Protein AF-A0A257SHJ7-F1 (afdb_monomer)

Secondary structure (DSSP, 8-state):
-EEEEEE--SSSS-EEEEEEGGGBTTB-HHHHHHHHHHHHHHHSSPPPHHHHHHHHHHHHHHHHHTT-

Mean predicted aligned error: 3.33 Å

Structure (mmCIF, N/CA/C/O backbone):
data_AF-A0A257SHJ7-F1
#
_entry.id   AF-A0A257SHJ7-F1
#
loop_
_atom_site.group_PDB
_atom_site.id
_atom_site.type_symbol
_atom_site.label_atom_id
_atom_site.label_alt_id
_atom_site.label_comp_id
_atom_site.label_asym_id
_atom_site.label_entity_id
_atom_site.label_seq_id
_atom_site.pdbx_PDB_ins_code
_atom_site.Cartn_x
_atom_site.Cartn_y
_atom_site.Cartn_z
_atom_site.occupancy
_atom_site.B_iso_or_equiv
_atom_site.auth_seq_id
_atom_site.auth_comp_id
_atom_site.auth_asym_id
_atom_site.auth_atom_id
_atom_site.pdbx_PDB_model_num
ATOM 1 N N . MET A 1 1 ? 14.688 -11.941 0.441 1.00 82.19 1 MET A N 1
ATOM 2 C CA . MET A 1 1 ? 14.955 -10.645 1.101 1.00 82.19 1 MET A CA 1
ATOM 3 C C . MET A 1 1 ? 13.692 -9.789 1.054 1.00 82.19 1 MET A C 1
ATOM 5 O O . MET A 1 1 ? 12.783 -10.103 0.284 1.00 82.19 1 MET A O 1
ATOM 9 N N . THR A 1 2 ? 13.601 -8.771 1.905 1.00 95.00 2 THR A N 1
ATOM 10 C CA . THR A 1 2 ? 12.469 -7.831 1.992 1.00 95.00 2 THR A CA 1
ATOM 11 C C . THR A 1 2 ? 13.000 -6.410 2.107 1.00 95.00 2 THR A C 1
ATOM 13 O O . THR A 1 2 ? 14.047 -6.221 2.723 1.00 95.00 2 THR A O 1
ATOM 16 N N . TRP A 1 3 ? 12.248 -5.429 1.620 1.00 95.44 3 TRP A N 1
ATOM 17 C CA . TRP A 1 3 ? 12.525 -4.007 1.827 1.00 95.44 3 TRP A CA 1
ATOM 18 C C . TRP A 1 3 ? 11.382 -3.336 2.595 1.00 95.44 3 TRP A C 1
ATOM 20 O O . TRP A 1 3 ? 10.291 -3.900 2.719 1.00 95.44 3 TRP A O 1
ATOM 30 N N . ILE A 1 4 ? 11.652 -2.166 3.175 1.00 95.75 4 ILE A N 1
ATOM 31 C CA . ILE A 1 4 ? 10.686 -1.406 3.977 1.00 95.75 4 ILE A CA 1
ATOM 32 C C . ILE A 1 4 ? 10.037 -0.348 3.091 1.00 95.75 4 ILE A C 1
ATOM 34 O O . ILE A 1 4 ? 10.739 0.456 2.490 1.00 95.75 4 ILE A O 1
ATOM 38 N N . CYS A 1 5 ? 8.709 -0.332 3.058 1.00 94.88 5 CYS A N 1
ATOM 39 C CA . CYS A 1 5 ? 7.916 0.698 2.399 1.00 94.88 5 CYS A CA 1
ATOM 40 C C . CYS A 1 5 ? 6.982 1.340 3.426 1.00 94.88 5 CYS A C 1
ATOM 42 O O . CYS A 1 5 ? 6.432 0.641 4.286 1.00 94.88 5 CYS A O 1
ATOM 44 N N . GLY A 1 6 ? 6.805 2.658 3.354 1.00 93.69 6 GLY A N 1
ATOM 45 C CA . GLY A 1 6 ? 5.899 3.384 4.235 1.00 93.69 6 GLY A CA 1
ATOM 46 C C . GLY A 1 6 ? 4.978 4.370 3.529 1.00 93.69 6 GLY A C 1
ATOM 47 O O . GLY A 1 6 ? 5.082 4.613 2.332 1.00 93.69 6 GLY A O 1
ATOM 48 N N . TYR A 1 7 ? 4.037 4.916 4.296 1.00 93.38 7 TYR A N 1
ATOM 49 C CA . TYR A 1 7 ? 3.172 6.024 3.899 1.00 93.38 7 TYR A CA 1
ATOM 50 C C . TYR A 1 7 ? 2.778 6.862 5.123 1.00 93.38 7 TYR A C 1
ATOM 52 O O . TYR A 1 7 ? 2.766 6.377 6.256 1.00 93.38 7 TYR A O 1
ATOM 60 N N . ARG A 1 8 ? 2.414 8.133 4.911 1.00 89.44 8 ARG A N 1
ATOM 61 C CA . ARG A 1 8 ? 1.880 8.982 5.988 1.00 89.44 8 ARG A CA 1
ATOM 62 C C . ARG A 1 8 ? 0.398 8.704 6.226 1.00 89.44 8 ARG A C 1
ATOM 64 O O . ARG A 1 8 ? -0.398 8.699 5.289 1.00 89.44 8 ARG A O 1
ATOM 71 N N . ASP A 1 9 ? 0.024 8.514 7.486 1.00 84.06 9 ASP A N 1
ATOM 72 C CA . ASP A 1 9 ? -1.346 8.229 7.930 1.00 84.06 9 ASP A CA 1
ATOM 73 C C . ASP A 1 9 ? -1.947 9.335 8.811 1.00 84.06 9 ASP A C 1
ATOM 75 O O . ASP A 1 9 ? -2.943 9.128 9.494 1.00 84.06 9 ASP A O 1
ATOM 79 N N . GLY A 1 10 ? -1.332 10.519 8.801 1.00 79.94 10 GLY A N 1
ATOM 80 C CA . GLY A 1 10 ? -1.715 11.635 9.665 1.00 79.94 10 GLY A CA 1
ATOM 81 C C . GLY A 1 10 ? -1.057 11.599 11.046 1.00 79.94 10 GLY A C 1
ATOM 82 O O . GLY A 1 10 ? -1.088 12.611 11.742 1.00 79.94 10 GLY A O 1
ATOM 83 N N . THR A 1 11 ? -0.396 10.500 11.427 1.00 85.12 11 THR A N 1
ATOM 84 C CA . THR A 1 11 ? 0.483 10.488 12.602 1.00 85.12 11 THR A CA 1
ATOM 85 C C . THR A 1 11 ? 1.853 11.096 12.264 1.00 85.12 11 THR A C 1
ATOM 87 O O . THR A 1 11 ? 2.278 11.055 11.103 1.00 85.12 11 THR A O 1
ATOM 90 N N . PRO A 1 12 ? 2.593 11.641 13.250 1.00 83.31 12 PRO A N 1
ATOM 91 C CA . PRO A 1 12 ? 3.939 12.168 13.016 1.00 83.31 12 PRO A CA 1
ATOM 92 C C . PRO A 1 12 ? 4.936 11.106 12.532 1.00 83.31 12 PRO A C 1
ATOM 94 O O . PRO A 1 12 ? 5.899 11.448 11.849 1.00 83.31 12 PRO A O 1
ATOM 97 N N . GLN A 1 13 ? 4.716 9.833 12.882 1.00 85.94 13 GLN A N 1
ATOM 98 C CA . GLN A 1 13 ? 5.598 8.724 12.506 1.00 85.94 13 GLN A CA 1
ATOM 99 C C . GLN A 1 13 ? 5.220 8.078 11.163 1.00 85.94 13 GLN A C 1
ATOM 101 O O . GLN A 1 13 ? 6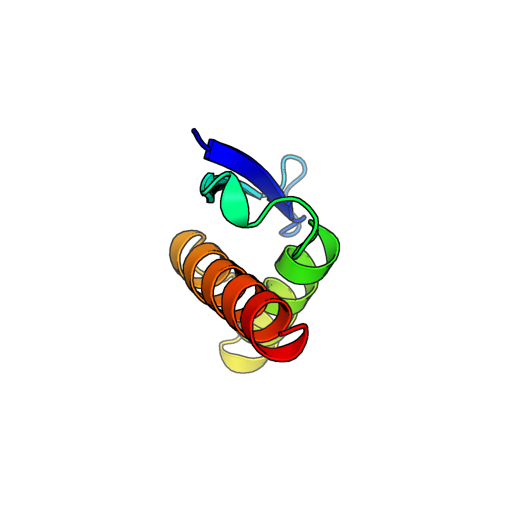.077 7.481 10.515 1.00 85.94 13 GLN A O 1
ATOM 106 N N . GLY A 1 14 ? 3.964 8.204 10.724 1.00 89.62 14 GLY A N 1
ATOM 107 C CA . GLY A 1 14 ? 3.448 7.452 9.583 1.00 89.62 14 GLY A CA 1
ATOM 108 C C . GLY A 1 14 ? 3.359 5.949 9.867 1.00 89.62 14 GLY A C 1
ATOM 109 O O . GLY A 1 14 ? 3.445 5.489 11.006 1.00 89.62 14 GLY A O 1
ATOM 110 N N . ARG A 1 15 ? 3.200 5.157 8.805 1.00 92.06 15 ARG A N 1
ATOM 111 C CA . ARG A 1 15 ? 3.183 3.690 8.855 1.00 92.06 15 ARG A CA 1
ATOM 112 C C . ARG A 1 15 ? 4.237 3.126 7.925 1.00 92.06 15 ARG A C 1
ATOM 114 O O . ARG A 1 15 ? 4.361 3.585 6.796 1.00 92.06 15 ARG A O 1
ATOM 121 N N . ALA A 1 16 ? 4.938 2.092 8.376 1.00 94.19 16 ALA A N 1
ATOM 122 C CA . ALA A 1 16 ? 5.924 1.368 7.582 1.00 94.19 16 ALA A CA 1
ATOM 123 C C . ALA A 1 16 ? 5.742 -0.144 7.735 1.00 94.19 16 ALA A C 1
ATOM 125 O O . ALA A 1 16 ? 5.364 -0.637 8.799 1.00 94.19 16 ALA A O 1
ATOM 126 N N . PHE A 1 17 ? 5.996 -0.888 6.663 1.00 94.94 17 PHE A N 1
ATOM 127 C CA . PHE A 1 17 ? 5.856 -2.338 6.622 1.00 94.94 17 PHE A CA 1
ATOM 128 C C . PHE A 1 17 ? 6.856 -2.966 5.649 1.00 94.94 17 PHE A C 1
ATOM 130 O O . PHE A 1 17 ? 7.316 -2.343 4.695 1.00 94.94 17 PHE A O 1
ATOM 137 N N . GLN A 1 18 ? 7.186 -4.235 5.884 1.00 96.62 18 GLN A N 1
ATOM 138 C CA . GLN A 1 18 ? 8.091 -4.988 5.018 1.00 96.62 18 GLN A CA 1
ATOM 139 C C . GLN A 1 18 ? 7.349 -5.603 3.829 1.00 96.62 18 GLN A C 1
ATOM 141 O O . GLN A 1 18 ? 6.301 -6.236 3.998 1.00 96.62 18 GLN A O 1
ATOM 146 N N . ILE A 1 19 ? 7.925 -5.503 2.633 1.00 96.50 19 ILE A N 1
ATOM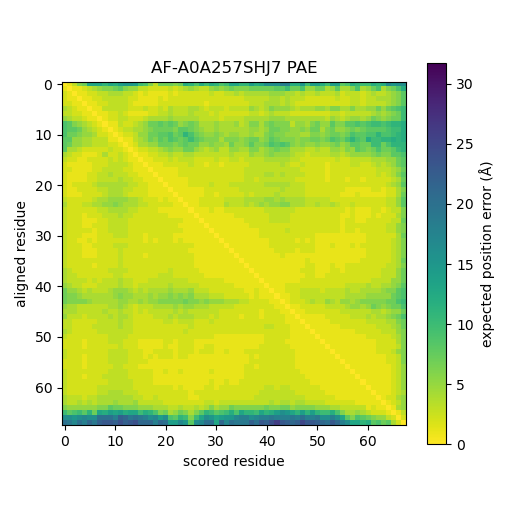 147 C CA . ILE A 1 19 ? 7.431 -6.143 1.407 1.00 96.50 19 ILE A CA 1
ATOM 148 C C . ILE A 1 19 ? 8.537 -6.916 0.681 1.00 96.50 19 ILE A C 1
ATOM 150 O O . ILE A 1 19 ? 9.719 -6.684 0.932 1.00 96.50 19 ILE A O 1
ATOM 154 N N . PRO A 1 20 ? 8.183 -7.898 -0.170 1.00 97.06 20 PRO A N 1
ATOM 155 C CA . PRO A 1 20 ? 9.171 -8.720 -0.863 1.00 97.06 20 PRO A CA 1
ATOM 156 C C . PRO A 1 20 ? 10.111 -7.891 -1.744 1.00 97.06 20 PRO A C 1
ATOM 158 O O . PRO A 1 20 ? 9.654 -6.997 -2.450 1.00 97.06 20 PRO A O 1
ATOM 161 N N . ASP A 1 21 ? 11.396 -8.242 -1.766 1.00 96.62 21 ASP A N 1
ATOM 162 C CA . ASP A 1 21 ? 12.431 -7.526 -2.531 1.00 96.62 21 ASP A CA 1
ATOM 163 C C . ASP A 1 21 ? 12.114 -7.384 -4.026 1.00 96.62 21 ASP A C 1
ATOM 165 O O . ASP A 1 21 ? 12.304 -6.321 -4.600 1.00 96.62 21 ASP A O 1
ATOM 169 N N . TRP A 1 22 ? 11.489 -8.399 -4.636 1.00 95.62 22 TRP A N 1
ATOM 170 C CA . TRP A 1 22 ? 11.116 -8.361 -6.056 1.00 95.62 22 TRP A CA 1
ATOM 171 C C . TRP A 1 22 ? 10.151 -7.228 -6.420 1.00 95.62 22 TRP A C 1
ATOM 173 O O . TRP A 1 22 ? 9.997 -6.939 -7.599 1.00 95.62 22 TRP A O 1
ATOM 183 N N . THR A 1 23 ? 9.476 -6.619 -5.440 1.00 96.62 23 THR A N 1
ATOM 184 C CA . TH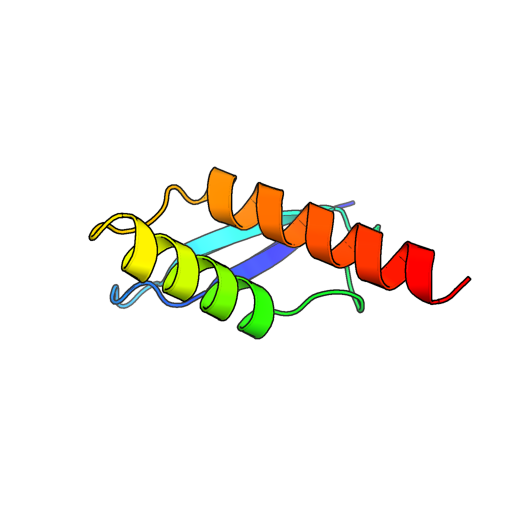R A 1 23 ? 8.578 -5.474 -5.659 1.00 96.62 23 THR A CA 1
ATOM 185 C C . THR A 1 23 ? 9.334 -4.147 -5.774 1.00 96.62 23 THR A C 1
ATOM 187 O O . THR A 1 23 ? 8.760 -3.153 -6.221 1.00 96.62 23 THR A O 1
ATOM 190 N N . HIS A 1 24 ? 10.614 -4.120 -5.393 1.00 94.75 24 HIS A N 1
ATOM 191 C CA . HIS A 1 24 ? 11.465 -2.943 -5.497 1.00 94.75 24 HIS A CA 1
ATOM 192 C C . HIS A 1 24 ? 11.591 -2.509 -6.966 1.00 94.75 24 HIS A C 1
ATOM 194 O O . HIS A 1 24 ? 11.781 -3.337 -7.856 1.00 94.75 24 HIS A O 1
ATOM 200 N N . GLY A 1 25 ? 11.425 -1.212 -7.234 1.00 93.81 25 GLY A N 1
ATOM 201 C CA . GLY A 1 25 ? 11.392 -0.658 -8.595 1.00 93.81 25 GLY A CA 1
ATOM 202 C C . GLY A 1 25 ? 10.060 -0.822 -9.344 1.00 93.81 25 GLY A C 1
ATOM 203 O O . GLY A 1 25 ? 9.883 -0.204 -10.391 1.00 93.81 25 GLY A O 1
ATOM 204 N N . TRP A 1 26 ? 9.102 -1.590 -8.810 1.00 96.56 26 TRP A N 1
ATOM 205 C CA . TRP A 1 26 ? 7.749 -1.715 -9.376 1.00 96.56 26 TRP A CA 1
ATOM 206 C C . TRP A 1 26 ? 6.719 -0.855 -8.655 1.00 96.56 26 TRP A C 1
ATOM 208 O O . TRP A 1 26 ? 5.742 -0.418 -9.263 1.00 96.56 26 TRP A O 1
ATOM 218 N N . VAL A 1 27 ? 6.925 -0.624 -7.363 1.00 96.75 27 VAL A N 1
ATOM 219 C CA . VAL A 1 27 ? 6.052 0.184 -6.509 1.00 96.75 27 VAL A CA 1
ATOM 220 C C . VAL A 1 27 ? 6.868 1.096 -5.605 1.00 96.75 27 VAL A C 1
ATOM 222 O O . VAL A 1 27 ? 8.045 0.850 -5.344 1.00 96.75 27 VAL A O 1
ATOM 225 N N . THR A 1 28 ? 6.220 2.154 -5.137 1.00 96.44 28 THR A N 1
ATOM 226 C CA . THR A 1 28 ? 6.810 3.251 -4.371 1.00 96.44 28 THR A CA 1
ATOM 227 C C . THR A 1 28 ? 6.000 3.545 -3.108 1.00 96.44 28 THR A C 1
ATOM 229 O O . THR A 1 28 ? 4.875 3.075 -2.938 1.00 96.44 28 THR A O 1
ATOM 232 N N . GLU A 1 29 ? 6.552 4.372 -2.221 1.00 95.62 29 GLU A N 1
ATOM 233 C CA . GLU A 1 29 ? 5.814 4.905 -1.067 1.00 95.62 29 GLU A CA 1
ATOM 234 C C . GLU A 1 29 ? 4.612 5.770 -1.483 1.00 95.62 29 GLU A C 1
ATOM 236 O O . GLU A 1 29 ? 3.595 5.795 -0.790 1.00 95.62 29 GLU A O 1
ATOM 241 N N . ALA A 1 30 ? 4.686 6.429 -2.646 1.00 95.56 30 ALA A N 1
ATOM 242 C CA . ALA A 1 30 ? 3.561 7.169 -3.212 1.00 95.56 30 ALA A CA 1
ATOM 243 C C . ALA A 1 30 ? 2.394 6.231 -3.560 1.00 95.56 30 ALA A C 1
ATOM 245 O O . ALA A 1 30 ? 1.261 6.504 -3.171 1.00 95.56 30 ALA A O 1
ATOM 246 N N . ASP A 1 31 ? 2.674 5.076 -4.176 1.00 97.19 31 ASP A N 1
ATOM 247 C CA . ASP A 1 31 ? 1.653 4.052 -4.445 1.00 97.19 31 ASP A CA 1
ATOM 248 C C . ASP A 1 31 ? 1.002 3.551 -3.142 1.00 97.19 31 ASP A C 1
ATOM 250 O O . ASP A 1 31 ? -0.212 3.354 -3.067 1.00 97.19 31 ASP A O 1
ATOM 254 N N . ALA A 1 32 ? 1.800 3.365 -2.084 1.00 96.50 32 ALA A N 1
ATOM 255 C CA . ALA A 1 32 ? 1.286 2.975 -0.773 1.00 96.50 32 ALA A CA 1
ATOM 256 C C . ALA A 1 32 ? 0.365 4.055 -0.174 1.00 96.50 32 ALA A C 1
ATOM 258 O O . ALA A 1 32 ? -0.692 3.730 0.374 1.00 96.50 32 ALA A O 1
ATOM 259 N N . ALA A 1 33 ? 0.734 5.332 -0.311 1.00 95.75 33 ALA A N 1
ATOM 260 C CA . ALA A 1 33 ? -0.069 6.463 0.143 1.00 95.75 33 ALA A CA 1
ATOM 261 C C . ALA A 1 33 ? -1.387 6.597 -0.634 1.00 95.75 33 ALA A C 1
ATOM 263 O O . ALA A 1 33 ? -2.432 6.832 -0.020 1.00 95.75 33 ALA A O 1
ATOM 264 N N . GLU A 1 34 ? -1.365 6.398 -1.953 1.00 96.75 34 GLU A N 1
ATOM 265 C CA . GLU A 1 34 ? -2.558 6.411 -2.804 1.00 96.75 34 GLU A CA 1
ATOM 266 C C . GLU A 1 34 ? -3.525 5.283 -2.444 1.00 96.75 34 GLU A C 1
ATOM 268 O O . GLU A 1 34 ? -4.710 5.538 -2.218 1.00 96.75 34 GLU A O 1
ATOM 273 N N . ILE A 1 35 ? -3.015 4.057 -2.292 1.00 97.06 35 ILE A N 1
ATOM 274 C CA . ILE A 1 35 ? -3.804 2.904 -1.841 1.00 97.06 35 ILE A CA 1
ATOM 275 C C . ILE A 1 35 ? -4.433 3.187 -0.475 1.00 97.06 35 ILE A C 1
ATOM 277 O O . ILE A 1 35 ? -5.613 2.900 -0.258 1.00 97.06 35 ILE A O 1
ATOM 281 N N . ALA A 1 36 ? -3.664 3.753 0.459 1.00 95.88 36 ALA A N 1
ATOM 282 C CA . ALA A 1 36 ? -4.182 4.091 1.775 1.00 95.88 36 ALA A CA 1
ATOM 283 C C . ALA A 1 36 ? -5.277 5.168 1.690 1.00 95.88 36 ALA A C 1
ATOM 285 O O . ALA A 1 36 ? -6.320 5.033 2.326 1.00 95.88 36 ALA A O 1
ATOM 286 N N . ALA A 1 37 ? -5.088 6.207 0.872 1.00 95.31 37 ALA A N 1
ATOM 287 C CA . ALA A 1 37 ? -6.081 7.257 0.659 1.00 95.31 37 ALA A CA 1
ATOM 288 C C . ALA A 1 37 ? -7.369 6.730 0.006 1.00 95.31 37 ALA A C 1
ATOM 290 O O . ALA A 1 37 ? -8.464 7.110 0.418 1.00 95.31 37 ALA A O 1
ATOM 291 N N . GLU A 1 38 ? -7.262 5.833 -0.974 1.00 96.12 38 GLU A N 1
ATOM 292 C CA . GLU A 1 38 ? -8.411 5.176 -1.602 1.00 96.12 38 GLU A CA 1
ATOM 293 C C . GLU A 1 38 ? -9.208 4.352 -0.580 1.00 96.12 38 GLU A C 1
ATOM 295 O O . GLU A 1 38 ? -10.428 4.498 -0.479 1.00 96.12 38 GLU A O 1
ATOM 300 N N . LEU A 1 39 ? -8.519 3.550 0.239 1.00 95.44 39 LEU A N 1
ATOM 301 C CA . LEU A 1 39 ? -9.155 2.760 1.294 1.00 95.44 39 LEU A CA 1
ATO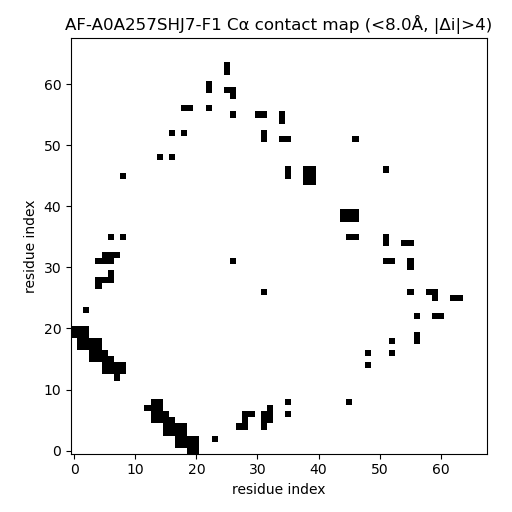M 302 C C . LEU A 1 39 ? -9.832 3.647 2.347 1.00 95.44 39 LEU A C 1
ATOM 304 O O . LEU A 1 39 ? -10.953 3.339 2.758 1.00 95.44 39 LEU A O 1
ATOM 308 N N . ARG A 1 40 ? -9.206 4.766 2.740 1.00 94.31 40 ARG A N 1
ATOM 309 C CA . ARG A 1 40 ? -9.826 5.758 3.638 1.00 94.31 40 ARG A CA 1
ATOM 310 C C . ARG A 1 40 ? -11.108 6.324 3.050 1.00 94.31 40 ARG A C 1
ATOM 312 O O . ARG A 1 40 ? -12.120 6.348 3.737 1.00 94.31 40 ARG A O 1
ATOM 319 N N . ARG A 1 41 ? -11.091 6.741 1.778 1.00 94.88 41 ARG A N 1
ATOM 320 C CA . ARG A 1 41 ? -12.290 7.265 1.101 1.00 94.88 41 ARG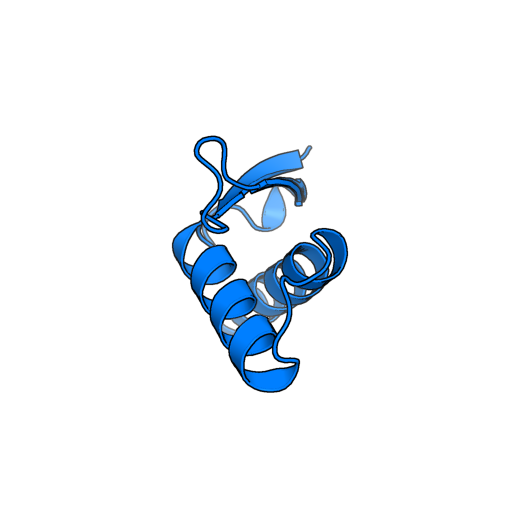 A CA 1
ATOM 321 C C . ARG A 1 41 ? -13.412 6.230 1.033 1.00 94.88 41 ARG A C 1
ATOM 323 O O . ARG A 1 41 ? -14.569 6.594 1.183 1.00 94.88 41 ARG A O 1
ATOM 330 N N . SER A 1 42 ? -13.075 4.955 0.834 1.00 94.69 42 SER A N 1
ATOM 331 C CA . SER A 1 42 ? -14.066 3.878 0.735 1.00 94.69 42 SER A CA 1
ATOM 332 C C . SER A 1 42 ? -14.661 3.454 2.079 1.00 94.69 42 SER A C 1
ATOM 334 O O . SER A 1 42 ? -15.778 2.947 2.098 1.00 94.69 42 SER A O 1
ATOM 336 N N . THR A 1 43 ? -13.914 3.576 3.177 1.00 92.69 43 THR A N 1
ATOM 337 C CA . THR A 1 43 ? -14.306 3.014 4.485 1.00 92.69 43 THR A CA 1
ATOM 338 C C . THR A 1 43 ? -14.597 4.073 5.545 1.00 92.69 43 THR A C 1
ATOM 340 O O . THR A 1 43 ? -15.190 3.755 6.570 1.00 92.69 43 THR A O 1
ATOM 343 N N . GLY A 1 44 ? -14.171 5.319 5.327 1.00 92.56 44 GLY A N 1
ATOM 344 C CA . GLY A 1 44 ? -14.230 6.394 6.317 1.00 92.56 44 GLY A CA 1
ATOM 345 C C . GLY A 1 44 ? -13.219 6.256 7.463 1.00 92.56 44 GLY A C 1
ATOM 346 O O . GLY A 1 44 ? -13.246 7.069 8.382 1.00 92.56 44 GLY A O 1
ATOM 347 N N . ALA A 1 45 ? -12.333 5.255 7.432 1.00 91.69 45 ALA A N 1
ATOM 348 C CA . ALA A 1 45 ? -11.393 4.950 8.510 1.00 91.69 45 ALA A CA 1
ATOM 349 C C . ALA A 1 45 ? -9.966 4.701 7.991 1.00 91.69 45 ALA A C 1
ATOM 351 O O . ALA A 1 45 ? -9.750 4.424 6.810 1.00 91.69 45 ALA A O 1
ATOM 352 N N . GLU A 1 46 ? -8.975 4.784 8.883 1.00 91.38 46 GLU A N 1
ATOM 353 C CA . GLU A 1 46 ? -7.591 4.428 8.551 1.00 91.38 46 GLU A CA 1
ATOM 354 C C . GLU A 1 46 ? -7.494 2.928 8.216 1.00 91.38 46 GLU A C 1
ATOM 356 O O . GLU A 1 46 ? -7.883 2.091 9.040 1.00 91.38 46 GLU A O 1
ATOM 361 N N . PRO A 1 47 ? -6.960 2.547 7.042 1.00 92.44 47 PRO A N 1
ATOM 362 C CA . PRO A 1 47 ? -6.834 1.147 6.681 1.00 92.44 47 PRO A CA 1
ATOM 363 C C . PRO A 1 47 ? -5.852 0.393 7.576 1.00 92.44 47 PRO A C 1
ATOM 365 O O . PRO A 1 47 ? -4.818 0.897 8.024 1.00 92.44 47 PRO A O 1
ATOM 368 N N . HIS A 1 48 ? -6.134 -0.895 7.758 1.00 93.81 48 HIS A N 1
ATOM 369 C CA . HIS A 1 48 ? -5.172 -1.804 8.358 1.00 93.81 48 HIS A CA 1
ATOM 370 C C . HIS A 1 48 ? -3.919 -1.911 7.474 1.00 93.81 48 HIS A C 1
ATOM 372 O O . HIS A 1 48 ? -4.010 -2.091 6.257 1.00 93.81 48 HIS A O 1
ATOM 378 N N . ILE A 1 49 ? -2.736 -1.857 8.091 1.00 93.25 49 ILE A N 1
ATOM 379 C CA . ILE A 1 49 ? -1.450 -1.803 7.378 1.00 93.25 49 ILE A CA 1
ATOM 380 C C . ILE A 1 49 ? -1.230 -3.017 6.459 1.00 93.25 49 ILE A C 1
ATOM 382 O O . ILE A 1 49 ? -0.712 -2.890 5.350 1.00 93.25 49 ILE A O 1
ATOM 386 N N . LEU A 1 50 ? -1.713 -4.197 6.868 1.00 94.94 50 LEU A N 1
ATOM 387 C CA . LEU A 1 50 ? -1.633 -5.414 6.052 1.00 94.94 50 LEU A CA 1
ATOM 388 C C . LEU A 1 50 ? -2.514 -5.352 4.794 1.00 94.94 50 LEU A C 1
ATOM 390 O O . LEU A 1 50 ? -2.183 -5.987 3.793 1.00 94.94 50 LEU A O 1
ATOM 394 N N . THR A 1 51 ? -3.597 -4.571 4.816 1.00 96.00 51 THR A N 1
ATOM 395 C CA . THR A 1 51 ? -4.466 -4.364 3.650 1.00 96.00 51 THR A CA 1
ATOM 396 C C . THR A 1 51 ? -3.755 -3.520 2.598 1.00 96.00 51 THR A C 1
ATOM 398 O O . THR A 1 51 ? -3.745 -3.892 1.423 1.00 96.00 51 THR A O 1
ATOM 401 N N . VAL A 1 52 ? -3.097 -2.433 3.023 1.00 96.50 52 VAL A N 1
ATOM 402 C CA . VAL A 1 52 ? -2.269 -1.593 2.140 1.00 96.50 52 VAL A CA 1
ATOM 403 C C . VAL A 1 52 ? -1.135 -2.424 1.546 1.00 96.50 52 VAL A C 1
ATOM 405 O O . VAL A 1 52 ? -0.995 -2.487 0.326 1.00 96.50 52 VAL A O 1
ATOM 408 N N . ARG A 1 53 ? -0.407 -3.168 2.390 1.00 97.19 53 ARG A N 1
ATOM 409 C CA . ARG A 1 53 ? 0.645 -4.101 1.965 1.00 97.19 53 ARG A CA 1
ATOM 410 C C . ARG A 1 53 ? 0.161 -5.089 0.901 1.00 97.19 53 ARG A C 1
ATOM 412 O O . ARG A 1 53 ? 0.827 -5.280 -0.113 1.00 97.19 53 ARG A O 1
ATOM 419 N N . GLY A 1 54 ? -0.985 -5.730 1.126 1.00 97.50 54 GLY A N 1
ATOM 420 C CA . GLY A 1 54 ? -1.539 -6.715 0.198 1.00 97.50 54 GLY A CA 1
ATOM 421 C C . GLY A 1 54 ? -1.896 -6.116 -1.163 1.00 97.50 54 GLY A C 1
ATOM 422 O O . GLY A 1 54 ? -1.574 -6.706 -2.194 1.00 97.50 54 GLY A O 1
ATOM 423 N N . ARG A 1 55 ? -2.520 -4.930 -1.181 1.00 97.62 55 ARG A N 1
ATOM 424 C CA . ARG A 1 55 ? -2.834 -4.211 -2.427 1.00 97.62 55 ARG A CA 1
ATOM 425 C C . ARG A 1 55 ? -1.571 -3.761 -3.163 1.00 97.62 55 ARG A C 1
ATOM 427 O O . ARG A 1 55 ? -1.489 -3.948 -4.372 1.00 97.62 55 ARG A O 1
ATOM 434 N N . LEU A 1 56 ? -0.572 -3.264 -2.439 1.00 97.56 56 LEU A N 1
ATOM 435 C CA . LEU A 1 56 ? 0.692 -2.809 -3.015 1.00 97.56 56 LEU A CA 1
ATOM 436 C C . LEU A 1 56 ? 1.456 -3.953 -3.702 1.00 97.56 56 LEU A C 1
ATOM 438 O O . LEU A 1 56 ? 1.941 -3.801 -4.819 1.00 97.56 56 LEU A O 1
ATOM 442 N N . ILE A 1 57 ? 1.494 -5.137 -3.082 1.00 97.56 57 ILE A N 1
ATOM 443 C CA . ILE A 1 57 ? 2.113 -6.331 -3.679 1.00 97.56 57 ILE A CA 1
ATOM 444 C C . ILE A 1 57 ? 1.375 -6.766 -4.955 1.00 97.56 57 ILE A C 1
ATOM 446 O O . ILE A 1 57 ? 2.017 -7.173 -5.925 1.00 97.56 57 ILE A O 1
ATOM 450 N N . ARG A 1 58 ? 0.038 -6.674 -4.985 1.00 97.75 58 ARG A N 1
ATOM 451 C CA . ARG A 1 58 ? -0.737 -6.967 -6.204 1.00 97.75 58 ARG A CA 1
ATOM 452 C C . ARG A 1 58 ? -0.434 -5.964 -7.314 1.00 97.75 58 ARG A C 1
ATOM 454 O O . ARG A 1 58 ? -0.201 -6.394 -8.435 1.00 97.75 58 ARG A O 1
ATOM 461 N N . LEU A 1 59 ? -0.362 -4.670 -6.995 1.00 97.31 59 LEU A N 1
ATOM 462 C CA . LEU A 1 59 ? 0.014 -3.627 -7.952 1.00 97.31 59 LEU A CA 1
ATOM 463 C C . LEU A 1 59 ? 1.405 -3.880 -8.548 1.00 97.31 59 LEU A C 1
ATOM 465 O O . LEU A 1 59 ? 1.573 -3.808 -9.764 1.00 97.31 59 LEU A O 1
ATOM 469 N N . ALA A 1 60 ? 2.383 -4.238 -7.710 1.00 97.19 60 ALA A N 1
ATO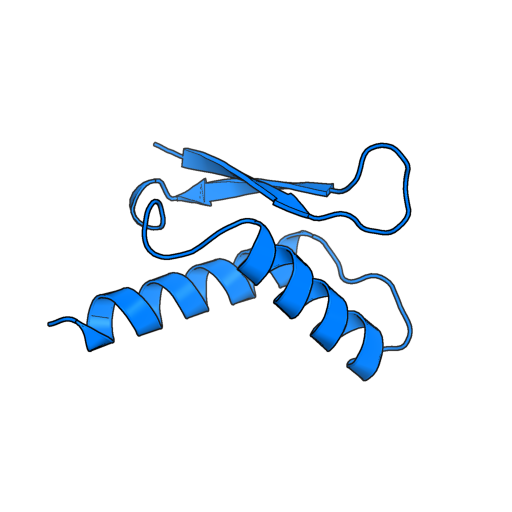M 470 C CA . ALA A 1 60 ? 3.724 -4.594 -8.167 1.00 97.19 60 ALA A CA 1
ATOM 471 C C . ALA A 1 60 ? 3.700 -5.775 -9.145 1.00 97.19 60 ALA A C 1
ATOM 473 O O . ALA A 1 60 ? 4.385 -5.740 -10.162 1.00 97.19 60 ALA A O 1
ATOM 474 N N . ARG A 1 61 ? 2.886 -6.802 -8.862 1.00 97.06 61 ARG A N 1
ATOM 475 C CA . ARG A 1 61 ? 2.712 -7.950 -9.761 1.00 97.06 61 ARG A CA 1
ATOM 476 C C . ARG A 1 61 ? 2.094 -7.533 -11.092 1.00 97.06 61 ARG A C 1
ATOM 478 O O . ARG A 1 61 ? 2.669 -7.834 -12.122 1.00 97.06 61 ARG A O 1
ATOM 485 N N . THR A 1 62 ? 1.002 -6.770 -11.079 1.00 96.81 62 THR A N 1
ATOM 486 C CA . THR A 1 62 ? 0.368 -6.270 -12.310 1.00 96.81 62 THR A CA 1
ATOM 487 C C . THR A 1 62 ? 1.334 -5.453 -13.170 1.00 96.81 62 THR A C 1
ATOM 489 O O . THR A 1 62 ? 1.358 -5.617 -14.384 1.00 96.81 62 THR A O 1
ATOM 492 N N . ARG A 1 63 ? 2.156 -4.591 -12.557 1.00 95.94 63 ARG A N 1
ATOM 493 C CA . ARG A 1 63 ? 3.166 -3.805 -13.283 1.00 95.94 63 ARG A CA 1
ATOM 494 C C . ARG A 1 63 ? 4.302 -4.664 -13.831 1.00 95.94 63 ARG A C 1
ATOM 496 O O . ARG A 1 63 ? 4.809 -4.348 -14.901 1.00 95.94 63 ARG A O 1
ATOM 503 N N . LYS A 1 64 ? 4.704 -5.704 -13.096 1.00 94.00 64 LYS A N 1
ATOM 504 C CA . LYS A 1 64 ? 5.720 -6.662 -13.533 1.00 94.00 64 LYS A CA 1
ATOM 505 C C . LYS A 1 64 ? 5.226 -7.469 -14.733 1.00 94.00 64 LYS A C 1
ATOM 507 O O . LYS A 1 64 ? 5.879 -7.443 -15.76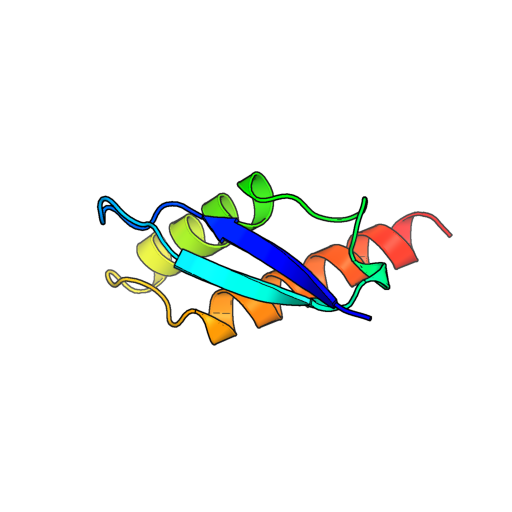6 1.00 94.00 64 LYS A O 1
ATOM 512 N N . ASP A 1 65 ? 4.063 -8.102 -14.602 1.00 92.25 65 ASP A N 1
ATOM 513 C CA . ASP A 1 65 ? 3.481 -8.976 -15.626 1.00 92.25 65 ASP A CA 1
ATOM 514 C C . ASP A 1 65 ? 3.080 -8.182 -16.888 1.00 92.25 65 ASP A C 1
ATOM 516 O O . ASP A 1 65 ? 3.098 -8.714 -17.987 1.00 92.25 65 ASP A O 1
ATOM 520 N N . GLY A 1 66 ? 2.740 -6.893 -16.755 1.00 84.06 66 GLY A N 1
ATOM 521 C CA . GLY A 1 66 ? 2.427 -6.012 -17.889 1.00 84.06 66 GLY A CA 1
ATOM 522 C C . GLY A 1 66 ? 3.641 -5.421 -18.622 1.00 84.06 66 GLY A C 1
ATOM 523 O O . GLY A 1 66 ? 3.450 -4.638 -19.551 1.00 84.06 66 GLY A O 1
ATOM 524 N N . LYS A 1 67 ? 4.871 -5.721 -18.181 1.00 70.56 67 LYS A N 1
ATOM 525 C CA . LYS A 1 67 ? 6.119 -5.351 -18.876 1.00 70.56 67 LYS A CA 1
ATOM 526 C C . LYS A 1 67 ? 6.803 -6.539 -19.566 1.00 70.56 67 LYS A C 1
ATOM 528 O O . LYS A 1 67 ? 7.856 -6.327 -20.168 1.00 70.56 67 LYS A O 1
ATOM 533 N N . GLU A 1 68 ? 6.242 -7.741 -19.453 1.00 51.84 68 GLU A N 1
ATOM 534 C CA . GLU A 1 68 ? 6.619 -8.916 -20.255 1.00 51.84 68 GLU A CA 1
ATOM 535 C C . GLU A 1 68 ? 5.810 -8.952 -21.558 1.00 51.84 68 GLU A C 1
ATOM 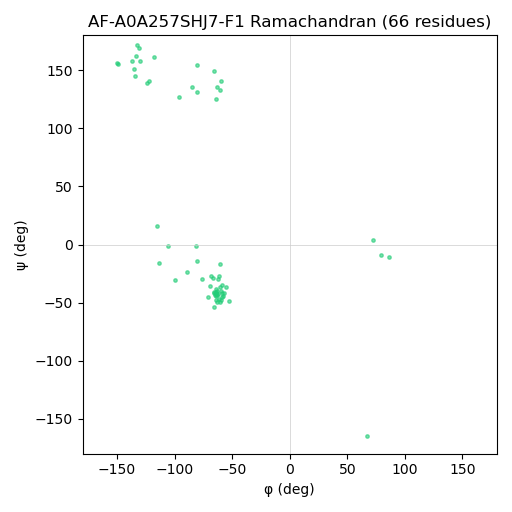537 O O . GLU A 1 68 ? 6.405 -9.334 -22.590 1.00 51.84 68 GLU A O 1
#

Organism: NCBI:txid160808

Nearest PDB structures (foldseek):
  6ogi-assembly1_L  TM=3.101E-01  e=9.766E-01  Escherichia coli
  3ixs-assembly4_G  TM=3.182E-01  e=3.474E+00  Homo sapiens

pLDDT: mean 93.01, std 7.04, range [51.84, 97.75]

Radius of gyration: 11.95 Å; Cα contacts (8 Å, |Δi|>4): 78; chains: 1; bounding box: 29×23×33 Å

Solvent-accessible surface area (backbone atoms only — not comparable to full-atom values): 4001 Å² total; per-residue (Å²): 116,66,43,81,48,40,33,76,73,86,51,97,82,39,48,73,50,79,43,60,44,88,37,63,92,54,56,52,42,65,55,41,34,50,50,39,52,52,44,23,73,76,68,79,44,88,61,58,68,69,58,40,52,54,51,46,54,50,52,18,47,55,53,52,65,72,72,112

Sequence (68 a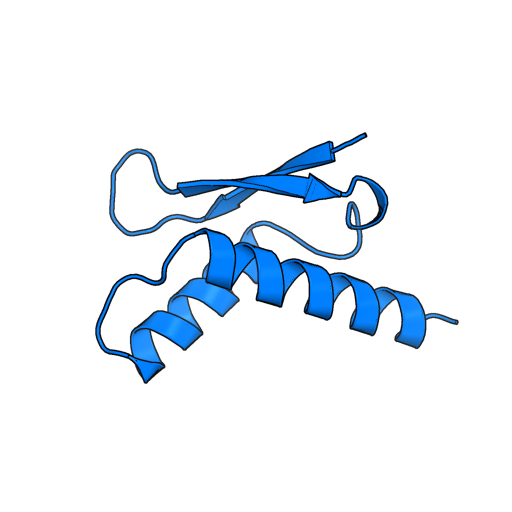a):
MTWICGYRDGTPQGRAFQIPDWTHGWVTEADAAEIAAELRRSTGAEPHILTVRGRLIRLARTRKDGKE

Foldseek 3Di:
DWDKAFEAPPDPVGDIDIADPLLPPQDHNVQLHVLQVVVCVVPVDGDDSVSSRVVSVVSSVVSVVVVD